Protein AF-A0A382NFR1-F1 (afdb_monomer_lite)

Organism: NCBI:txid408172

Foldseek 3Di:
DPQDQPPVRDRAPAWDDDPPDPDDWDADPQPRHIWDWQTKGADPVGRLFIKTKTWDPDCPGPQCDVVVNDTDIDIDTSD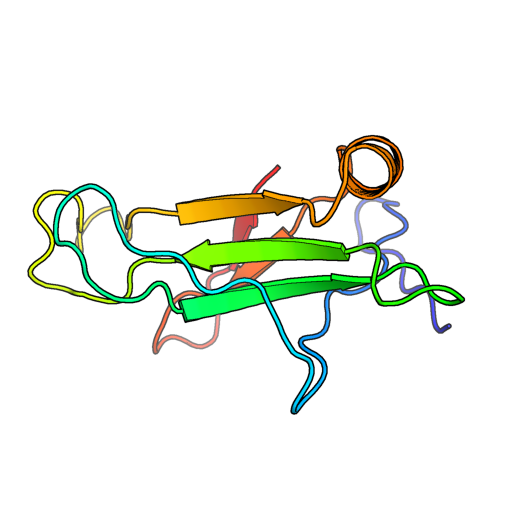VVSCVVCVVRWDFGDDDDDDDDTDIDD

Sequence (106 aa):
PVGTTDAFGNHYIIGRIIKDFPYARRRCPYCEFKLVLANAVHKSNAPEHYKAVLICGNVNCSVYDLDAQKCYAKVYYSSDHASYIFYNVKFPVKRFDQEELYTIYQ

Radius of gyration: 14.28 Å; chains: 1; bounding box: 32×35×34 Å

Structure (mmCIF, N/CA/C/O backbone):
data_AF-A0A382NFR1-F1
#
_entry.id   AF-A0A382NFR1-F1
#
loop_
_atom_site.group_PDB
_atom_site.id
_atom_site.type_symbol
_atom_site.label_atom_id
_atom_site.label_alt_id
_atom_site.label_comp_id
_atom_site.label_asym_id
_atom_site.label_entity_id
_atom_site.label_seq_id
_atom_site.pdbx_PDB_ins_code
_atom_site.Cartn_x
_atom_site.Cartn_y
_atom_site.Cartn_z
_atom_site.occupancy
_atom_site.B_iso_or_equiv
_atom_site.auth_seq_id
_atom_site.auth_comp_id
_atom_site.auth_asym_id
_atom_site.auth_atom_id
_atom_site.pdbx_PDB_model_num
ATOM 1 N N . PRO A 1 1 ? 19.154 -11.581 -7.598 1.00 38.22 1 PRO A N 1
ATOM 2 C CA . PRO A 1 1 ? 17.810 -11.704 -6.983 1.00 38.22 1 PRO A CA 1
ATOM 3 C C . PRO A 1 1 ? 17.631 -13.116 -6.413 1.00 38.22 1 PRO A C 1
ATOM 5 O O . PRO A 1 1 ? 17.504 -14.068 -7.174 1.00 38.22 1 PRO A O 1
ATOM 8 N N . VAL A 1 2 ? 17.732 -13.267 -5.092 1.00 34.56 2 VAL A N 1
ATOM 9 C CA . VAL A 1 2 ? 17.555 -14.571 -4.438 1.00 34.56 2 VAL A CA 1
ATOM 10 C C . VAL A 1 2 ? 16.053 -14.846 -4.389 1.00 34.56 2 VAL A C 1
ATOM 12 O O . VAL A 1 2 ? 15.346 -14.290 -3.555 1.00 34.56 2 VAL A O 1
ATOM 15 N N . GLY A 1 3 ? 15.551 -15.607 -5.361 1.00 37.50 3 GLY A N 1
ATOM 16 C CA . GLY A 1 3 ? 14.181 -16.103 -5.345 1.00 37.50 3 GLY A CA 1
ATOM 17 C C . GLY A 1 3 ? 14.085 -17.222 -4.319 1.00 37.50 3 GLY A C 1
ATOM 18 O O . GLY A 1 3 ? 14.643 -18.293 -4.533 1.00 37.50 3 GLY A O 1
ATOM 19 N N . THR A 1 4 ? 13.426 -16.974 -3.194 1.00 42.66 4 THR A N 1
ATOM 20 C CA . THR A 1 4 ? 13.072 -18.027 -2.239 1.00 42.66 4 THR A CA 1
ATOM 21 C C . THR A 1 4 ? 11.660 -18.498 -2.542 1.00 42.66 4 THR A C 1
ATOM 23 O O . THR A 1 4 ? 10.708 -17.719 -2.473 1.00 42.66 4 THR A O 1
ATOM 26 N N . THR A 1 5 ? 11.536 -19.770 -2.889 1.00 41.84 5 THR A N 1
ATOM 27 C CA . THR A 1 5 ? 10.256 -20.465 -3.011 1.00 41.84 5 THR A CA 1
ATOM 28 C C . THR A 1 5 ? 9.712 -20.707 -1.605 1.00 41.84 5 THR A C 1
ATOM 30 O O . THR A 1 5 ? 10.459 -21.167 -0.740 1.00 41.84 5 THR A O 1
ATOM 33 N N . ASP A 1 6 ? 8.446 -20.381 -1.349 1.00 45.41 6 ASP A N 1
ATOM 34 C CA . ASP A 1 6 ? 7.814 -20.778 -0.089 1.00 45.41 6 ASP A CA 1
ATOM 35 C C . ASP A 1 6 ? 7.400 -22.260 -0.112 1.00 45.41 6 ASP A C 1
ATOM 37 O O . ASP A 1 6 ? 7.486 -22.935 -1.140 1.00 45.41 6 ASP A O 1
ATOM 41 N N . ALA A 1 7 ? 6.913 -22.770 1.023 1.00 40.56 7 ALA A N 1
ATOM 42 C CA . ALA A 1 7 ? 6.454 -24.155 1.170 1.00 40.56 7 ALA A CA 1
ATOM 43 C C . ALA A 1 7 ? 5.291 -24.549 0.228 1.00 40.56 7 ALA A C 1
ATOM 45 O O . ALA A 1 7 ? 4.913 -25.717 0.182 1.00 40.56 7 ALA A O 1
ATOM 46 N N . PHE A 1 8 ? 4.733 -23.598 -0.530 1.00 45.53 8 PHE A N 1
ATOM 47 C CA . PHE A 1 8 ? 3.609 -23.782 -1.445 1.00 45.53 8 PHE A CA 1
ATOM 48 C C . PHE A 1 8 ? 3.998 -23.598 -2.923 1.00 45.53 8 PHE A C 1
ATOM 50 O O . PHE A 1 8 ? 3.118 -23.514 -3.779 1.00 45.53 8 PHE A O 1
ATOM 57 N N . GLY A 1 9 ? 5.297 -23.541 -3.245 1.00 45.28 9 GLY A N 1
ATOM 58 C CA . GLY A 1 9 ? 5.777 -23.518 -4.632 1.00 45.28 9 GLY A CA 1
ATOM 59 C C . GLY A 1 9 ? 5.605 -22.170 -5.338 1.00 45.28 9 GLY A C 1
ATOM 60 O O . GLY A 1 9 ? 5.777 -22.085 -6.553 1.00 45.28 9 GLY A O 1
ATOM 61 N N . ASN A 1 10 ? 5.276 -21.105 -4.608 1.00 47.12 10 ASN A N 1
ATOM 62 C CA . ASN A 1 10 ? 5.096 -19.788 -5.200 1.00 47.12 10 ASN A CA 1
ATOM 63 C C . ASN A 1 10 ? 6.454 -19.079 -5.291 1.00 47.12 10 ASN A C 1
ATOM 65 O O . ASN A 1 10 ? 7.152 -18.897 -4.289 1.00 47.12 10 ASN A O 1
ATOM 69 N N . HIS A 1 11 ? 6.826 -18.635 -6.492 1.00 44.31 11 HIS A N 1
ATOM 70 C CA . HIS A 1 11 ? 7.976 -17.756 -6.695 1.00 44.31 11 HIS A CA 1
ATOM 71 C C . HIS A 1 11 ? 7.654 -16.351 -6.173 1.00 44.31 11 HIS A C 1
ATOM 73 O O . HIS A 1 11 ? 7.297 -15.453 -6.936 1.00 44.31 11 HIS A O 1
ATOM 79 N N . TYR A 1 12 ? 7.753 -16.141 -4.862 1.00 47.94 12 TYR A N 1
ATOM 80 C CA . TYR A 1 12 ? 7.648 -14.797 -4.316 1.00 47.94 12 TYR A CA 1
ATOM 81 C C . TYR A 1 12 ? 8.952 -14.050 -4.562 1.00 47.94 12 TYR A C 1
ATOM 83 O O . TYR A 1 12 ? 10.024 -14.407 -4.074 1.00 47.94 12 TYR A O 1
ATOM 91 N N . ILE A 1 13 ? 8.847 -12.941 -5.284 1.00 53.66 13 ILE A N 1
ATOM 92 C CA . ILE A 1 13 ? 9.772 -11.834 -5.091 1.00 53.66 13 ILE A CA 1
ATOM 93 C C . ILE A 1 13 ? 9.487 -11.365 -3.659 1.00 53.66 13 ILE A C 1
ATOM 95 O O . ILE A 1 13 ? 8.429 -10.777 -3.431 1.00 53.66 13 ILE A O 1
ATOM 99 N N . ILE A 1 14 ? 10.345 -11.701 -2.683 1.00 52.34 14 ILE A N 1
ATOM 100 C CA . ILE A 1 14 ? 10.134 -11.267 -1.294 1.00 52.34 14 ILE A CA 1
ATOM 101 C C . ILE A 1 14 ? 9.990 -9.749 -1.318 1.00 52.34 14 ILE A C 1
ATOM 103 O O . ILE A 1 14 ? 10.926 -9.027 -1.673 1.00 52.34 14 ILE A O 1
ATOM 107 N N . GLY A 1 15 ? 8.790 -9.284 -0.973 1.00 61.19 15 GLY A N 1
ATOM 108 C CA . GLY A 1 15 ? 8.521 -7.870 -0.832 1.00 61.19 15 GLY A CA 1
ATOM 109 C C . GLY A 1 15 ? 9.472 -7.285 0.208 1.00 61.19 15 GLY A C 1
ATOM 110 O O . GLY A 1 15 ? 9.573 -7.789 1.326 1.00 61.19 15 GLY A O 1
ATOM 111 N N . ARG A 1 16 ? 10.209 -6.247 -0.179 1.00 77.19 16 ARG A N 1
ATOM 112 C CA . ARG A 1 16 ? 11.078 -5.487 0.708 1.00 77.19 16 ARG A CA 1
ATOM 113 C C . ARG A 1 16 ? 10.802 -4.014 0.492 1.00 77.19 16 ARG A C 1
ATOM 115 O O . ARG A 1 16 ? 10.898 -3.508 -0.625 1.00 77.19 16 ARG A O 1
ATOM 122 N N . ILE A 1 17 ? 10.535 -3.322 1.592 1.00 85.62 17 ILE A N 1
ATOM 123 C CA . ILE A 1 17 ? 10.535 -1.865 1.608 1.00 85.62 17 ILE A CA 1
ATOM 124 C C . ILE A 1 17 ? 11.979 -1.396 1.395 1.00 85.62 17 ILE A C 1
ATOM 126 O O . ILE A 1 17 ? 12.874 -1.694 2.190 1.00 85.62 17 ILE A O 1
ATOM 130 N N . ILE A 1 18 ? 12.204 -0.679 0.300 1.00 88.69 18 ILE A N 1
ATOM 131 C CA . ILE A 1 18 ? 13.465 -0.019 -0.015 1.00 88.69 18 ILE A CA 1
ATOM 132 C C . ILE A 1 18 ? 13.518 1.266 0.811 1.00 88.69 18 ILE A C 1
ATOM 134 O O . ILE A 1 18 ? 12.645 2.129 0.701 1.00 88.69 18 ILE A O 1
ATOM 138 N N . LYS A 1 19 ? 14.537 1.386 1.664 1.00 86.62 19 LYS A N 1
ATOM 139 C CA . LYS A 1 19 ? 14.750 2.588 2.474 1.00 86.62 19 LYS A CA 1
ATOM 140 C C . LYS A 1 19 ? 14.888 3.811 1.557 1.00 86.62 19 LYS A C 1
ATOM 142 O O . LYS A 1 19 ? 15.532 3.722 0.517 1.00 86.62 19 LYS A O 1
ATOM 147 N N . ASP A 1 20 ? 14.258 4.919 1.940 1.00 89.00 20 ASP A N 1
ATOM 148 C CA . ASP A 1 20 ? 14.299 6.215 1.242 1.00 89.00 20 ASP A CA 1
ATOM 149 C C . ASP A 1 20 ? 13.706 6.229 -0.186 1.00 89.00 20 ASP A C 1
ATOM 151 O O . ASP A 1 20 ? 13.736 7.256 -0.864 1.00 89.00 20 ASP A O 1
ATOM 155 N N . PHE A 1 21 ? 13.082 5.134 -0.637 1.00 92.12 21 PHE A N 1
ATOM 156 C CA . PHE A 1 21 ? 12.361 5.104 -1.909 1.00 92.12 21 PHE A CA 1
ATOM 157 C C . PHE A 1 21 ? 11.066 5.946 -1.836 1.00 92.12 21 PHE A C 1
ATOM 159 O O . PHE A 1 21 ? 10.331 5.871 -0.841 1.00 92.12 21 PHE A O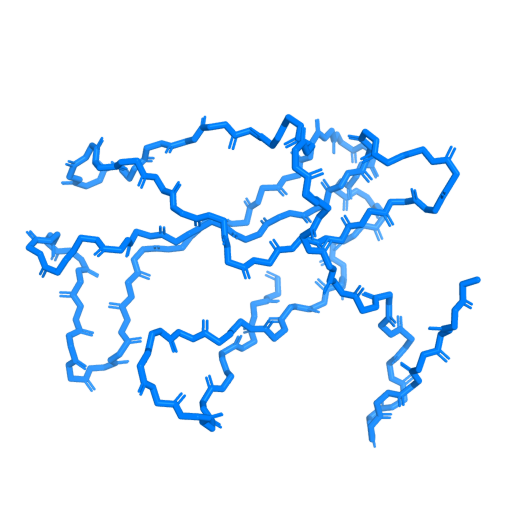 1
ATOM 166 N N . PRO A 1 22 ? 10.730 6.736 -2.876 1.00 93.19 22 PRO A N 1
ATOM 167 C CA . PRO A 1 22 ? 9.586 7.648 -2.862 1.00 93.19 22 PRO A CA 1
ATOM 168 C C . PRO A 1 22 ? 8.253 6.918 -3.104 1.00 93.19 22 PRO A C 1
ATOM 170 O O . PRO A 1 22 ? 7.597 7.078 -4.134 1.00 93.19 22 PRO A O 1
ATOM 173 N N . TYR A 1 23 ? 7.816 6.115 -2.135 1.00 93.62 23 TYR A N 1
ATOM 174 C CA . TYR A 1 23 ? 6.520 5.442 -2.197 1.00 93.62 23 TYR A CA 1
ATOM 175 C C . TYR A 1 23 ? 5.351 6.429 -2.238 1.00 93.62 23 TYR A C 1
ATOM 177 O O . TYR A 1 23 ? 5.375 7.501 -1.623 1.00 93.62 23 TYR A O 1
ATOM 185 N N . ALA A 1 24 ? 4.279 6.027 -2.923 1.00 91.56 24 ALA A N 1
ATOM 186 C CA . ALA A 1 24 ? 3.062 6.813 -3.010 1.00 91.56 24 ALA A CA 1
ATOM 187 C C . ALA A 1 24 ? 2.481 7.074 -1.616 1.00 91.56 24 ALA A C 1
ATOM 189 O O . ALA A 1 24 ? 2.180 6.156 -0.853 1.00 91.56 24 ALA A O 1
ATOM 190 N N . ARG A 1 25 ? 2.273 8.352 -1.299 1.00 92.88 25 ARG A N 1
ATOM 191 C CA . ARG A 1 25 ? 1.626 8.771 -0.055 1.00 92.88 25 ARG A CA 1
ATOM 192 C C . ARG A 1 25 ? 0.116 8.735 -0.248 1.00 92.88 25 ARG A C 1
ATOM 194 O O . ARG A 1 25 ? -0.407 9.338 -1.182 1.00 92.88 25 ARG A O 1
ATOM 201 N N . ARG A 1 26 ? -0.590 8.035 0.636 1.00 94.31 26 ARG A N 1
ATOM 202 C CA . ARG A 1 26 ? -2.053 7.910 0.609 1.00 94.31 26 ARG A CA 1
ATOM 203 C C . ARG A 1 26 ? -2.627 8.172 1.998 1.00 94.31 26 ARG A C 1
ATOM 205 O O . ARG A 1 26 ? -1.927 8.019 2.998 1.00 94.31 26 ARG A O 1
ATOM 212 N N . ARG A 1 27 ? -3.895 8.572 2.039 1.00 95.00 27 ARG A N 1
ATOM 213 C CA . ARG A 1 27 ? -4.666 8.773 3.269 1.00 95.00 27 ARG A CA 1
ATOM 214 C C . ARG A 1 27 ? -5.753 7.712 3.384 1.00 95.00 27 ARG A C 1
ATOM 216 O O . ARG A 1 27 ? -6.204 7.170 2.371 1.00 95.00 27 ARG A O 1
ATOM 223 N N . CYS A 1 28 ? -6.112 7.382 4.617 1.00 92.06 28 CYS A N 1
ATOM 224 C CA . CYS A 1 28 ? -7.264 6.549 4.918 1.00 92.06 28 CYS A CA 1
ATOM 225 C C . CYS A 1 28 ? -8.545 7.314 4.554 1.00 92.06 28 CYS A C 1
ATOM 227 O O . CYS A 1 28 ? -8.712 8.415 5.069 1.00 92.06 28 CYS A O 1
ATOM 229 N N . PRO A 1 29 ? -9.463 6.754 3.749 1.00 94.50 29 PRO A N 1
ATOM 230 C CA . PRO A 1 29 ? -10.696 7.447 3.368 1.00 94.50 29 PRO A CA 1
ATOM 231 C C . PRO A 1 29 ? -11.692 7.605 4.530 1.00 94.50 29 PRO A C 1
ATOM 233 O O . PRO A 1 29 ? -12.689 8.298 4.383 1.00 94.50 29 PRO A O 1
ATOM 236 N N . TYR A 1 30 ? -11.446 6.953 5.673 1.00 93.44 30 TYR A N 1
ATOM 237 C CA . TYR A 1 30 ? -12.346 6.964 6.832 1.00 93.44 30 TYR A CA 1
ATOM 238 C C . TYR A 1 30 ? -11.920 7.931 7.939 1.00 93.44 30 TYR A C 1
ATOM 240 O O . TYR A 1 30 ? -12.745 8.344 8.745 1.00 93.44 30 TYR A O 1
ATOM 248 N N . CYS A 1 31 ? -10.629 8.253 8.035 1.00 92.06 31 CYS A N 1
ATOM 249 C CA . CYS A 1 31 ? -10.105 9.099 9.113 1.00 92.06 31 CYS A CA 1
ATOM 250 C C . CYS A 1 31 ? -9.014 10.074 8.661 1.00 92.06 31 CYS A C 1
ATOM 252 O O . CYS A 1 31 ? -8.375 10.697 9.503 1.00 92.06 31 CYS A O 1
ATOM 254 N N . GLU A 1 32 ? -8.734 10.156 7.355 1.00 95.50 32 GLU A N 1
ATOM 255 C CA . GLU A 1 32 ? -7.718 11.022 6.734 1.00 95.50 32 GLU A CA 1
ATOM 256 C C . GLU A 1 32 ? -6.270 10.833 7.228 1.00 95.50 32 GLU A C 1
ATOM 258 O O . GLU A 1 32 ? -5.339 11.521 6.783 1.00 95.50 32 GLU A O 1
ATOM 263 N N . PHE A 1 33 ? -6.049 9.848 8.102 1.00 91.31 33 PHE A N 1
ATOM 264 C CA . PHE A 1 33 ? -4.742 9.495 8.627 1.00 91.31 33 PHE A CA 1
ATOM 265 C C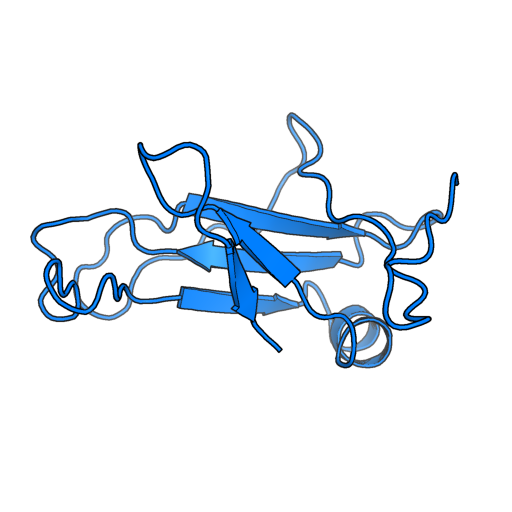 . PHE A 1 33 ? -3.833 8.995 7.504 1.00 91.31 33 PHE A C 1
ATOM 267 O O . PHE A 1 33 ? -4.259 8.274 6.594 1.00 91.31 33 PHE A O 1
ATOM 274 N N . LYS A 1 34 ? -2.556 9.379 7.559 1.00 93.44 34 LYS A N 1
ATOM 275 C CA . LYS A 1 34 ? -1.557 8.952 6.578 1.00 93.44 34 LYS A CA 1
ATOM 276 C C . LYS A 1 34 ? -1.373 7.438 6.670 1.00 93.44 34 LYS A C 1
ATOM 278 O O . LYS A 1 34 ? -1.030 6.920 7.728 1.00 93.44 34 LYS A O 1
ATOM 283 N N . LEU A 1 35 ? -1.565 6.736 5.556 1.00 91.56 35 LEU A N 1
ATOM 284 C CA . LEU A 1 35 ? -1.336 5.296 5.522 1.00 91.56 35 LEU A CA 1
ATOM 285 C C . LEU A 1 35 ? 0.159 4.995 5.656 1.00 91.56 35 LEU A C 1
ATOM 287 O O . LEU A 1 35 ? 1.006 5.689 5.085 1.00 91.56 35 LEU A O 1
ATOM 291 N N . VAL A 1 36 ? 0.457 3.938 6.401 1.00 90.75 36 VAL A N 1
ATOM 292 C CA . VAL A 1 36 ? 1.807 3.424 6.623 1.00 90.75 36 VAL A CA 1
ATOM 293 C C . VAL A 1 36 ? 2.074 2.320 5.611 1.00 90.75 36 VAL A C 1
ATOM 295 O O . VAL A 1 36 ? 1.202 1.498 5.336 1.00 90.75 36 VAL A O 1
ATOM 298 N N . LEU A 1 37 ? 3.271 2.309 5.033 1.00 89.50 37 LEU A N 1
ATOM 299 C CA . LEU A 1 37 ? 3.688 1.251 4.125 1.00 89.50 37 LEU A CA 1
ATOM 300 C C . LEU A 1 37 ? 3.963 -0.022 4.929 1.00 89.50 37 LEU A C 1
ATOM 302 O O . LEU A 1 37 ? 4.834 -0.025 5.792 1.00 89.50 37 LEU A O 1
ATOM 306 N N . ALA A 1 38 ? 3.220 -1.083 4.637 1.00 87.44 38 ALA A N 1
ATOM 307 C CA . ALA A 1 38 ? 3.325 -2.351 5.344 1.00 87.44 38 ALA A CA 1
ATOM 308 C C . ALA A 1 38 ? 4.217 -3.351 4.598 1.00 87.44 38 ALA A C 1
ATOM 310 O O . ALA A 1 38 ? 4.989 -4.079 5.213 1.00 87.44 38 ALA A O 1
ATOM 311 N N . ASN A 1 39 ? 4.135 -3.375 3.265 1.00 87.50 39 ASN A N 1
ATOM 312 C CA . ASN A 1 39 ? 5.019 -4.166 2.411 1.00 87.50 39 ASN A CA 1
ATOM 313 C C . ASN A 1 39 ? 5.058 -3.581 0.986 1.00 87.50 39 ASN A C 1
ATOM 315 O O . ASN A 1 39 ? 4.143 -2.854 0.591 1.00 87.50 39 ASN A O 1
ATOM 319 N N . ALA A 1 40 ? 6.097 -3.893 0.213 1.00 89.50 40 ALA A N 1
ATOM 320 C CA . ALA A 1 40 ? 6.207 -3.527 -1.195 1.00 89.50 40 ALA A CA 1
ATOM 321 C C . ALA A 1 40 ? 7.060 -4.528 -1.980 1.00 89.50 40 ALA A C 1
ATOM 323 O O . ALA A 1 40 ? 8.042 -5.045 -1.466 1.00 89.50 40 ALA A O 1
ATOM 324 N N . VAL A 1 41 ? 6.716 -4.768 -3.243 1.00 88.25 41 VAL A N 1
ATOM 325 C CA . VAL A 1 41 ? 7.490 -5.572 -4.197 1.00 88.25 41 VAL A CA 1
ATOM 326 C C . VAL A 1 41 ? 7.803 -4.725 -5.419 1.00 88.25 41 VAL A C 1
ATOM 328 O O . VAL A 1 41 ? 6.948 -3.982 -5.895 1.00 88.25 41 VAL A O 1
ATOM 331 N N . HIS A 1 42 ? 9.026 -4.845 -5.921 1.00 89.06 42 HIS A N 1
ATOM 332 C CA . HIS A 1 42 ? 9.546 -4.037 -7.016 1.00 89.06 42 HIS A CA 1
ATOM 333 C C . HIS A 1 42 ? 9.984 -4.923 -8.174 1.00 89.06 42 HIS A C 1
ATOM 335 O O . HIS A 1 42 ? 10.458 -6.045 -7.975 1.00 89.06 42 HIS A O 1
ATOM 341 N N . LYS A 1 43 ? 9.892 -4.397 -9.394 1.00 86.06 43 LYS A N 1
ATOM 342 C CA . LYS A 1 43 ? 10.504 -5.028 -10.564 1.00 86.06 43 LYS A CA 1
ATOM 343 C C . LYS A 1 43 ? 12.019 -4.844 -10.478 1.00 86.06 43 LYS A C 1
ATOM 345 O O . LYS A 1 43 ? 12.494 -3.725 -10.315 1.00 86.06 43 LYS A O 1
ATOM 350 N N . SER A 1 44 ? 12.787 -5.930 -10.602 1.00 80.62 44 SER A N 1
ATOM 351 C CA . SER A 1 44 ? 14.230 -5.924 -10.296 1.00 80.62 44 SER A CA 1
ATOM 352 C C . SER A 1 44 ? 15.050 -4.910 -11.101 1.00 80.62 44 SER A C 1
ATOM 354 O O . SER A 1 44 ? 15.968 -4.318 -10.547 1.00 80.62 44 SER A O 1
ATOM 356 N N . ASN A 1 45 ? 14.703 -4.686 -12.372 1.00 82.50 45 ASN A N 1
ATOM 357 C CA . ASN A 1 45 ? 15.441 -3.786 -13.269 1.00 82.50 45 ASN A CA 1
ATOM 358 C C . ASN A 1 45 ? 14.764 -2.413 -13.449 1.00 82.50 45 ASN A C 1
ATOM 360 O O . ASN A 1 45 ? 15.234 -1.617 -14.251 1.00 82.50 45 ASN A O 1
ATOM 364 N N . ALA A 1 46 ? 13.638 -2.168 -12.772 1.00 85.25 46 ALA A N 1
ATOM 365 C CA . ALA A 1 46 ? 12.844 -0.945 -12.907 1.00 85.25 46 ALA A CA 1
ATOM 366 C C . ALA A 1 46 ? 12.002 -0.730 -11.630 1.00 85.25 46 ALA A C 1
ATOM 368 O O . ALA A 1 46 ? 10.795 -1.003 -11.623 1.00 85.25 46 ALA A O 1
ATOM 369 N N . PRO A 1 47 ? 12.642 -0.354 -10.505 1.00 86.88 47 PRO A N 1
ATOM 370 C CA . PRO A 1 47 ? 12.016 -0.322 -9.184 1.00 86.88 47 PRO A CA 1
ATOM 371 C C . PRO A 1 47 ? 10.878 0.702 -9.050 1.00 86.88 47 PRO A C 1
ATOM 373 O O . PRO A 1 47 ? 10.075 0.600 -8.125 1.00 86.88 47 PRO A O 1
ATOM 376 N N . GLU A 1 48 ? 10.753 1.658 -9.967 1.00 89.88 48 GLU A N 1
ATOM 377 C CA . GLU A 1 48 ? 9.594 2.540 -10.114 1.00 89.88 48 GLU A CA 1
ATOM 378 C C . GLU A 1 48 ? 8.291 1.778 -10.409 1.00 89.88 48 GLU A C 1
ATOM 380 O O . GLU A 1 48 ? 7.205 2.245 -10.054 1.00 89.88 48 GLU A O 1
ATOM 385 N N . HIS A 1 49 ? 8.378 0.570 -10.978 1.00 90.81 49 HIS A N 1
ATOM 386 C CA . HIS A 1 49 ? 7.259 -0.358 -11.095 1.00 90.81 49 HIS A CA 1
ATOM 387 C C . HIS A 1 49 ? 7.177 -1.236 -9.848 1.00 90.81 49 HIS A C 1
ATOM 389 O O . HIS A 1 49 ? 7.976 -2.158 -9.658 1.00 90.81 49 HIS A O 1
ATOM 395 N N . TYR A 1 50 ? 6.187 -0.961 -9.000 1.00 91.50 50 TYR A N 1
ATOM 396 C CA . TYR A 1 50 ? 6.009 -1.660 -7.737 1.00 91.50 50 TYR A CA 1
ATOM 397 C C . TYR A 1 50 ? 4.538 -1.845 -7.375 1.00 91.50 50 TYR A C 1
ATOM 399 O O . TYR A 1 50 ? 3.666 -1.062 -7.768 1.00 91.50 50 TYR A O 1
ATOM 407 N N . LYS A 1 51 ? 4.283 -2.883 -6.579 1.00 92.06 51 LYS A N 1
ATOM 408 C CA . LYS A 1 51 ? 3.038 -3.085 -5.835 1.00 92.06 51 LYS A CA 1
ATOM 409 C C . LYS A 1 51 ? 3.343 -2.877 -4.354 1.00 92.06 51 LYS A C 1
ATOM 411 O O . LYS A 1 51 ? 4.381 -3.316 -3.871 1.00 92.06 51 LYS A O 1
ATOM 416 N N . ALA A 1 52 ? 2.467 -2.194 -3.637 1.00 92.12 52 ALA A N 1
ATOM 417 C CA . ALA A 1 52 ? 2.617 -1.873 -2.225 1.00 92.12 52 ALA A CA 1
ATOM 418 C C . ALA A 1 52 ? 1.321 -2.147 -1.466 1.00 92.12 52 ALA A C 1
ATOM 420 O O . ALA A 1 52 ? 0.232 -1.958 -2.004 1.00 92.12 52 ALA A O 1
ATOM 421 N N . VAL A 1 53 ? 1.436 -2.534 -0.200 1.00 90.50 53 VAL A N 1
ATOM 422 C CA . VAL A 1 53 ? 0.315 -2.574 0.740 1.00 90.50 53 VAL A CA 1
ATOM 423 C C . VAL A 1 53 ? 0.499 -1.439 1.729 1.00 90.50 53 VAL A C 1
ATOM 425 O O . VAL A 1 53 ? 1.513 -1.370 2.422 1.00 90.50 53 VAL A O 1
ATOM 428 N N . LEU A 1 54 ? -0.482 -0.545 1.788 1.00 90.62 54 LEU A N 1
ATOM 429 C CA . LEU A 1 54 ? -0.534 0.531 2.765 1.00 90.62 54 LEU A CA 1
ATOM 430 C C . LEU A 1 54 ? -1.668 0.270 3.751 1.00 90.62 54 LEU A C 1
ATOM 432 O O . LEU A 1 54 ? -2.770 -0.068 3.332 1.00 90.62 54 LEU A O 1
ATOM 436 N N . ILE A 1 55 ? -1.424 0.463 5.042 1.00 90.56 55 ILE A N 1
ATOM 437 C CA . ILE A 1 55 ? -2.407 0.218 6.101 1.00 90.56 55 ILE A CA 1
ATOM 438 C C . ILE A 1 55 ? -2.671 1.480 6.917 1.00 90.56 55 ILE A C 1
ATOM 440 O O . ILE A 1 55 ? -1.799 2.337 7.080 1.00 90.56 55 ILE A O 1
ATOM 444 N N . CYS A 1 56 ? -3.888 1.608 7.433 1.00 90.50 56 CYS A N 1
ATOM 445 C CA . CYS A 1 56 ? -4.222 2.628 8.413 1.00 90.50 56 CYS A CA 1
ATOM 446 C C . CYS A 1 56 ? -3.769 2.148 9.796 1.00 90.50 56 CYS A C 1
ATOM 448 O O . CYS A 1 56 ? -4.314 1.180 10.319 1.00 90.50 56 CYS A O 1
ATOM 450 N N . GLY A 1 57 ? -2.775 2.822 10.376 1.00 84.69 57 GLY A N 1
ATOM 451 C CA . GLY A 1 57 ? -2.293 2.547 11.735 1.00 84.69 57 GLY A CA 1
ATOM 452 C C . GLY A 1 57 ? -3.025 3.329 12.832 1.00 84.69 57 GLY A C 1
ATOM 453 O O . GLY A 1 57 ? -2.587 3.314 13.974 1.00 84.69 57 GLY A O 1
ATOM 454 N N . ASN A 1 58 ? -4.090 4.064 12.500 1.00 87.56 58 ASN A N 1
ATOM 455 C CA . ASN A 1 58 ? -4.837 4.840 13.486 1.00 87.56 58 ASN A CA 1
ATOM 456 C C . ASN A 1 58 ? -5.855 3.947 14.207 1.00 87.56 58 ASN A C 1
ATOM 458 O O . ASN A 1 58 ? -6.865 3.574 13.610 1.00 87.56 58 ASN A O 1
ATOM 462 N N . VAL A 1 59 ? -5.607 3.670 15.488 1.00 85.62 59 VAL A N 1
ATOM 463 C CA . VAL A 1 59 ? -6.492 2.873 16.358 1.00 85.62 59 VAL A CA 1
ATOM 464 C C . VAL A 1 59 ? -7.857 3.524 16.596 1.00 85.62 59 VAL A C 1
ATOM 466 O O . VAL A 1 59 ? -8.827 2.834 16.871 1.00 85.62 59 VAL A O 1
ATOM 469 N N . ASN A 1 60 ? -7.960 4.845 16.417 1.00 88.31 60 ASN A N 1
ATOM 470 C CA . ASN A 1 60 ? -9.215 5.593 16.541 1.00 88.31 60 ASN A CA 1
ATOM 471 C C . ASN A 1 60 ? -9.986 5.682 15.211 1.00 88.31 60 ASN A C 1
ATOM 473 O O . ASN A 1 60 ? -10.917 6.474 15.075 1.00 88.31 60 ASN A O 1
ATOM 477 N N . CYS A 1 61 ? -9.559 4.957 14.175 1.00 88.62 61 CYS A N 1
ATOM 478 C CA . CYS A 1 61 ? -10.269 4.936 12.902 1.00 88.62 61 CYS A CA 1
ATOM 479 C C . CYS A 1 61 ? -11.583 4.157 13.047 1.00 88.62 61 CYS A C 1
ATOM 481 O O . CYS A 1 61 ? -11.595 3.081 13.628 1.00 88.62 61 CYS A O 1
ATOM 483 N N . SER A 1 62 ? -12.671 4.647 12.449 1.00 90.50 62 SER A N 1
ATOM 484 C CA . SER A 1 62 ? -13.997 4.006 12.524 1.00 90.50 62 SER A CA 1
ATOM 485 C C . SER A 1 62 ? -14.060 2.586 11.951 1.00 90.50 62 SER A C 1
ATOM 487 O O . SER A 1 62 ? -14.993 1.849 12.243 1.00 90.50 62 SER A O 1
ATOM 489 N N . VAL A 1 63 ? -13.083 2.210 11.125 1.00 88.50 63 VAL A N 1
ATOM 490 C CA . VAL A 1 63 ? -12.949 0.866 10.541 1.00 88.50 63 VAL A CA 1
ATOM 491 C C . VAL A 1 63 ? -11.758 0.093 11.115 1.00 88.50 63 VAL A C 1
ATOM 493 O O . VAL A 1 63 ? -11.339 -0.915 10.544 1.00 88.50 63 VAL A O 1
ATOM 496 N N . TYR A 1 64 ? -11.152 0.606 12.186 1.00 85.00 64 TYR A N 1
ATOM 497 C CA . TYR A 1 64 ? -10.204 -0.155 12.982 1.00 85.00 64 TYR A CA 1
ATOM 498 C C . TYR A 1 64 ? -10.986 -1.045 13.946 1.00 85.00 64 TYR A C 1
ATOM 500 O O . TYR A 1 64 ? -11.845 -0.575 14.684 1.00 85.00 64 TYR A O 1
ATOM 508 N N . ASP A 1 65 ? -10.680 -2.332 13.913 1.00 80.88 65 ASP A N 1
ATOM 509 C CA . ASP A 1 65 ? -11.300 -3.365 14.726 1.00 80.88 65 ASP A CA 1
ATOM 510 C C . ASP A 1 65 ? -10.169 -4.149 15.393 1.00 80.88 65 ASP A C 1
ATOM 512 O O . ASP A 1 65 ? -9.424 -4.884 14.736 1.00 80.88 65 ASP A O 1
ATOM 516 N N . LEU A 1 66 ? -9.998 -3.914 16.693 1.00 74.69 66 LEU A N 1
ATOM 517 C CA . LEU A 1 66 ? -8.939 -4.529 17.484 1.00 74.69 66 LEU A CA 1
ATOM 518 C C . LEU A 1 66 ? -9.178 -6.035 17.650 1.00 74.69 66 LEU A C 1
ATOM 520 O O . LEU A 1 66 ? -8.240 -6.816 17.492 1.00 74.69 66 LEU A O 1
ATOM 524 N N . ASP A 1 67 ? -10.428 -6.433 17.895 1.00 71.69 67 ASP A N 1
ATOM 525 C CA . ASP A 1 67 ? -10.813 -7.815 18.192 1.00 71.69 67 ASP A CA 1
ATOM 526 C C . ASP A 1 67 ? -10.671 -8.704 16.955 1.00 71.69 67 ASP A C 1
ATOM 528 O O . ASP A 1 67 ? -10.105 -9.795 17.014 1.00 71.69 67 ASP A O 1
ATOM 532 N N . ALA A 1 68 ? -11.113 -8.211 15.795 1.00 73.81 68 ALA A N 1
ATOM 533 C CA . ALA A 1 68 ? -10.904 -8.892 14.523 1.00 73.81 68 ALA A CA 1
ATOM 534 C C . ALA A 1 68 ? -9.503 -8.658 13.941 1.00 73.81 68 ALA A C 1
ATOM 536 O O . ALA A 1 68 ? -9.205 -9.171 12.857 1.00 73.81 68 ALA A O 1
ATOM 537 N N . GLN A 1 69 ? -8.673 -7.847 14.606 1.00 70.62 69 GLN A N 1
ATOM 538 C CA . GLN A 1 69 ? -7.360 -7.409 14.135 1.00 70.62 69 GLN A CA 1
ATOM 539 C C . GLN A 1 69 ? -7.425 -6.865 12.702 1.00 70.62 69 GLN A C 1
ATOM 541 O O . GLN A 1 69 ? -6.573 -7.150 11.853 1.00 70.62 69 GLN A O 1
ATOM 546 N N . LYS A 1 70 ? -8.470 -6.094 12.391 1.00 77.94 70 LYS A N 1
ATOM 547 C CA . LYS A 1 70 ? -8.745 -5.519 11.072 1.00 77.94 70 LYS A CA 1
ATOM 548 C C . LYS A 1 70 ? -8.494 -4.018 11.085 1.00 77.94 70 LYS A C 1
ATOM 550 O O . LYS A 1 70 ? -8.843 -3.296 12.004 1.00 77.94 70 LYS A O 1
ATOM 555 N N . CYS A 1 71 ? -7.866 -3.536 10.027 1.00 84.94 71 CYS A N 1
ATOM 556 C CA . CYS A 1 71 ? -7.745 -2.120 9.749 1.00 84.94 71 CYS A CA 1
ATOM 557 C C . CYS A 1 71 ? -7.894 -1.910 8.249 1.00 84.94 71 CYS A C 1
ATOM 559 O O . CYS A 1 71 ? -7.735 -2.842 7.450 1.00 84.94 71 CYS A O 1
ATOM 561 N N . TYR A 1 72 ? -8.186 -0.673 7.858 1.00 88.56 72 TYR A N 1
ATOM 562 C CA . TYR A 1 72 ? -8.203 -0.329 6.448 1.00 88.56 72 TYR A CA 1
ATOM 563 C C . TYR A 1 72 ? -6.837 -0.601 5.810 1.00 88.56 72 TYR A C 1
ATOM 565 O O . TYR A 1 72 ? -5.807 -0.117 6.287 1.00 88.56 72 TYR A O 1
ATOM 573 N N . ALA A 1 73 ? -6.848 -1.333 4.700 1.00 89.25 73 ALA A N 1
ATOM 574 C CA . ALA A 1 73 ? -5.677 -1.618 3.893 1.00 89.25 73 ALA A CA 1
ATOM 575 C C . ALA A 1 73 ? -5.949 -1.267 2.431 1.00 89.25 73 ALA A C 1
ATOM 577 O O . ALA A 1 73 ? -7.055 -1.443 1.922 1.00 89.25 73 ALA A O 1
ATOM 578 N N . LYS A 1 74 ? -4.916 -0.782 1.751 1.00 90.38 74 LYS A N 1
ATOM 579 C CA . LYS A 1 74 ? -4.943 -0.423 0.341 1.00 90.38 74 LYS A CA 1
ATOM 580 C C . LYS A 1 74 ? -3.790 -1.101 -0.375 1.00 90.38 74 LYS A C 1
ATOM 582 O O . LYS A 1 74 ? -2.628 -0.813 -0.092 1.00 90.38 74 LYS A O 1
ATOM 587 N N . VAL A 1 75 ? -4.124 -1.942 -1.346 1.00 91.44 75 VAL A N 1
ATOM 588 C CA . VAL A 1 75 ? -3.168 -2.386 -2.359 1.00 91.44 75 VAL A CA 1
ATOM 589 C C . VAL A 1 75 ? -2.997 -1.250 -3.365 1.00 91.44 75 VAL A C 1
ATOM 591 O O . VAL A 1 75 ? -3.969 -0.685 -3.868 1.00 91.44 75 VAL A O 1
ATOM 594 N N . TYR A 1 76 ? -1.753 -0.870 -3.614 1.00 93.88 76 TYR A N 1
ATOM 595 C CA . TYR A 1 76 ? -1.378 0.185 -4.537 1.00 93.88 76 TYR A CA 1
ATOM 596 C C . TYR A 1 76 ? -0.437 -0.368 -5.596 1.00 93.88 76 TYR A C 1
ATOM 598 O O . TYR A 1 76 ? 0.558 -1.006 -5.268 1.00 93.88 76 TYR A O 1
ATOM 606 N N . TYR A 1 77 ? -0.725 -0.059 -6.852 1.00 94.50 77 TYR A N 1
ATOM 607 C CA . TYR A 1 77 ? 0.163 -0.314 -7.977 1.00 94.50 77 TYR A CA 1
ATOM 608 C C . TYR A 1 77 ? 0.677 1.027 -8.483 1.00 94.50 77 TYR A C 1
ATOM 610 O O . TYR A 1 77 ? -0.097 1.974 -8.620 1.00 94.50 77 TYR A O 1
ATOM 618 N N . SER A 1 78 ? 1.979 1.130 -8.744 1.00 95.00 78 SER A N 1
ATOM 619 C CA . SER A 1 78 ? 2.573 2.391 -9.196 1.00 95.00 78 SER A CA 1
ATOM 620 C C . SER A 1 78 ? 2.205 2.773 -10.631 1.00 95.00 78 SER A C 1
ATOM 622 O O . SER A 1 78 ? 2.357 3.929 -11.008 1.00 95.00 78 SER A O 1
ATOM 624 N N . SER A 1 79 ? 1.741 1.806 -11.424 1.00 93.56 79 SER A N 1
ATOM 625 C CA . SER A 1 79 ? 1.373 1.941 -12.837 1.00 93.56 79 SER A CA 1
ATOM 626 C C . SER A 1 79 ? 0.521 0.746 -13.275 1.00 93.56 79 SER A C 1
ATOM 628 O O . SER A 1 79 ? 0.562 -0.304 -12.626 1.00 93.56 79 SER A O 1
ATOM 630 N N . ASP A 1 80 ? -0.164 0.859 -14.413 1.00 93.69 80 ASP A N 1
ATOM 631 C CA . ASP A 1 80 ? -0.888 -0.265 -15.029 1.00 93.69 80 ASP A CA 1
ATOM 632 C C . ASP A 1 80 ? 0.053 -1.435 -15.342 1.00 93.69 80 ASP A C 1
ATOM 634 O O . ASP A 1 80 ? -0.285 -2.596 -15.125 1.00 93.69 80 ASP A O 1
ATOM 638 N N . HIS A 1 81 ? 1.294 -1.135 -15.742 1.00 90.75 81 HIS A N 1
ATOM 639 C CA . HIS A 1 81 ? 2.338 -2.141 -15.931 1.00 90.75 81 HIS A CA 1
ATOM 640 C C . HIS A 1 81 ? 2.662 -2.895 -14.632 1.00 90.75 81 HIS A C 1
ATOM 642 O O . HIS A 1 81 ? 2.775 -4.120 -14.632 1.00 90.75 81 HIS A O 1
ATOM 648 N N . ALA A 1 82 ? 2.777 -2.183 -13.505 1.00 90.50 82 ALA A N 1
ATOM 649 C CA . ALA A 1 82 ? 2.974 -2.813 -12.202 1.00 90.50 82 ALA A CA 1
ATOM 650 C C . ALA A 1 82 ? 1.752 -3.644 -11.781 1.00 90.50 82 ALA A C 1
ATOM 652 O O . ALA A 1 82 ? 1.924 -4.703 -11.181 1.00 90.50 82 ALA A O 1
ATOM 653 N N . SER A 1 83 ? 0.535 -3.201 -12.117 1.00 92.19 83 SER A N 1
ATOM 654 C CA . SER A 1 83 ? -0.687 -3.984 -11.905 1.00 92.19 83 SER A CA 1
ATOM 655 C C . SER A 1 83 ? -0.646 -5.295 -12.677 1.00 92.19 83 SER A C 1
ATOM 657 O O . SER A 1 83 ? -0.759 -6.355 -12.070 1.00 92.19 83 SER A O 1
ATOM 659 N N . TYR A 1 84 ? -0.345 -5.240 -13.973 1.00 89.81 84 TYR A N 1
ATOM 660 C CA . TYR A 1 84 ? -0.236 -6.424 -14.821 1.00 89.81 84 TYR A CA 1
ATOM 661 C C . TYR A 1 84 ? 0.830 -7.425 -14.345 1.00 89.81 84 TYR A C 1
ATOM 663 O O . TYR A 1 84 ? 0.613 -8.630 -14.408 1.00 89.81 84 TYR A O 1
ATOM 671 N N . ILE A 1 85 ? 1.978 -6.960 -13.844 1.00 87.06 85 ILE A N 1
ATOM 672 C CA . ILE A 1 85 ? 3.054 -7.860 -13.393 1.00 87.06 85 ILE A CA 1
ATOM 673 C C . ILE A 1 85 ? 2.761 -8.448 -12.010 1.00 87.06 85 ILE A C 1
ATOM 675 O O . ILE A 1 85 ? 3.053 -9.616 -11.758 1.00 87.06 85 ILE A O 1
ATOM 679 N N . PHE A 1 86 ? 2.214 -7.646 -11.095 1.00 86.25 86 PHE A N 1
ATOM 680 C CA . PHE A 1 86 ? 2.112 -8.019 -9.684 1.00 86.25 86 PHE A CA 1
ATOM 681 C C . PHE A 1 86 ? 0.702 -8.407 -9.230 1.00 86.25 86 PHE A C 1
ATOM 683 O O . PHE A 1 86 ? 0.512 -8.637 -8.033 1.00 86.25 86 PHE A O 1
ATOM 690 N N . TYR A 1 87 ? -0.288 -8.502 -10.125 1.00 83.50 87 TYR A N 1
ATOM 691 C CA . TYR A 1 87 ? -1.668 -8.816 -9.726 1.00 83.50 87 TYR A CA 1
ATOM 692 C C . TYR A 1 87 ? -1.771 -10.121 -8.922 1.00 83.50 87 TYR A C 1
ATOM 694 O O . TYR A 1 87 ? -2.440 -10.140 -7.897 1.00 83.50 87 TYR A O 1
ATOM 702 N N . ASN A 1 88 ? -1.018 -11.160 -9.301 1.00 81.38 88 ASN A N 1
ATOM 703 C CA . ASN A 1 88 ? -0.991 -12.453 -8.603 1.00 81.38 88 ASN A CA 1
ATOM 704 C C . ASN A 1 88 ? 0.001 -12.534 -7.433 1.00 81.38 88 ASN A C 1
ATOM 706 O O . ASN A 1 88 ? 0.068 -13.559 -6.752 1.00 81.38 88 ASN A O 1
ATOM 710 N N . VAL A 1 89 ? 0.806 -11.495 -7.193 1.00 76.56 89 VAL A N 1
ATOM 711 C CA . VAL A 1 89 ? 1.790 -11.520 -6.105 1.00 76.56 89 VAL A CA 1
ATOM 712 C C . VAL A 1 89 ? 1.086 -11.264 -4.781 1.00 76.56 89 VAL A C 1
ATOM 714 O O . VAL A 1 89 ? 0.625 -10.152 -4.521 1.00 76.56 89 VAL A O 1
ATOM 717 N N . LYS A 1 90 ? 1.028 -12.290 -3.933 1.00 73.81 90 LYS A N 1
ATOM 718 C CA . LYS A 1 90 ? 0.466 -12.189 -2.584 1.00 73.81 90 LYS A CA 1
ATOM 719 C C . LYS A 1 90 ? 1.484 -11.582 -1.619 1.00 73.81 90 LYS A C 1
ATOM 721 O O . LYS A 1 90 ? 2.672 -11.892 -1.704 1.00 73.81 90 LYS A O 1
ATOM 726 N N . PHE A 1 91 ? 1.024 -10.753 -0.683 1.00 69.94 91 PHE A N 1
ATOM 727 C CA . PHE A 1 91 ? 1.882 -10.191 0.363 1.00 69.94 91 PHE A CA 1
ATOM 728 C C . PHE A 1 91 ? 1.572 -10.775 1.725 1.00 69.94 91 PHE A C 1
ATOM 730 O O . PHE A 1 91 ? 0.470 -10.536 2.222 1.00 69.94 91 PHE A 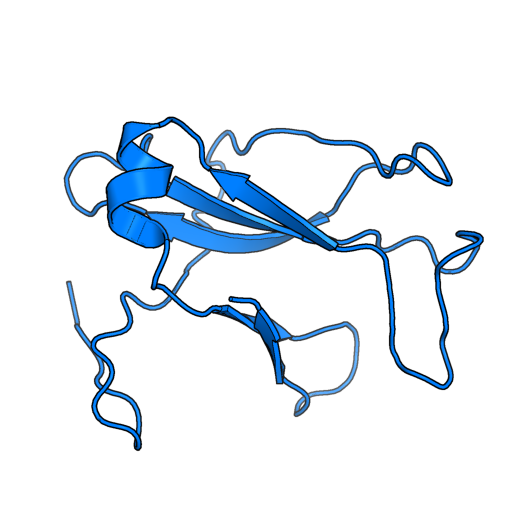O 1
ATOM 737 N N . PRO A 1 92 ? 2.547 -11.402 2.396 1.00 63.69 92 PRO A N 1
ATOM 738 C CA . PRO A 1 92 ? 2.494 -11.483 3.840 1.00 63.69 92 PRO A CA 1
ATOM 739 C C . PRO A 1 92 ? 2.691 -10.070 4.405 1.00 63.69 92 PRO A C 1
ATOM 741 O O . PRO A 1 92 ? 3.652 -9.367 4.074 1.00 63.69 92 PRO A O 1
ATOM 744 N N . VAL A 1 93 ? 1.760 -9.632 5.242 1.00 61.75 93 VAL A N 1
ATOM 745 C CA . VAL A 1 93 ? 1.852 -8.366 5.967 1.00 61.75 93 VAL A CA 1
ATOM 746 C C . VAL A 1 93 ? 1.815 -8.670 7.453 1.00 61.75 93 VAL A C 1
ATOM 748 O O . VAL A 1 93 ? 0.820 -9.193 7.956 1.00 61.75 93 VAL A O 1
ATOM 751 N N . LYS A 1 94 ? 2.901 -8.319 8.146 1.00 59.84 94 LYS A N 1
ATOM 752 C CA . LYS A 1 94 ? 2.956 -8.321 9.606 1.00 59.84 94 LYS A CA 1
ATOM 753 C C . LYS A 1 94 ? 2.238 -7.070 10.104 1.00 59.84 94 LYS A C 1
ATOM 755 O O . LYS A 1 94 ? 2.611 -5.956 9.731 1.00 59.84 94 LYS A O 1
ATOM 760 N N . ARG A 1 95 ? 1.172 -7.249 10.880 1.00 58.84 95 ARG A N 1
ATOM 761 C CA . ARG A 1 95 ? 0.523 -6.140 11.594 1.00 58.84 95 ARG A CA 1
ATOM 762 C C . ARG A 1 95 ? 1.171 -6.005 12.978 1.00 58.84 95 ARG A C 1
ATOM 764 O O . ARG A 1 95 ? 1.779 -6.954 13.447 1.00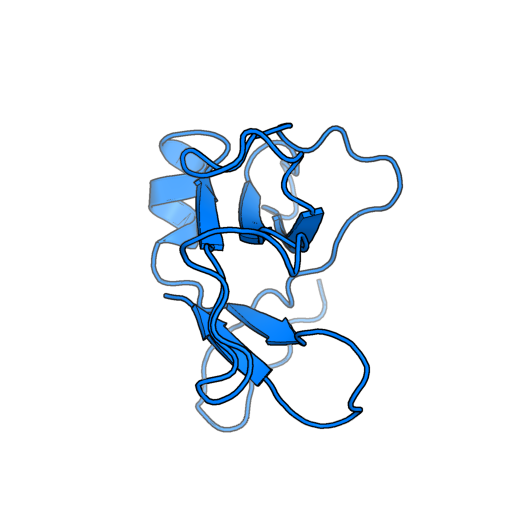 58.84 95 ARG A O 1
ATOM 771 N N . PHE A 1 96 ? 1.121 -4.797 13.532 1.00 49.78 96 PHE A N 1
ATOM 772 C CA . PHE A 1 96 ? 1.823 -4.319 14.733 1.00 49.78 96 PHE A CA 1
ATOM 773 C C . PHE A 1 96 ? 2.016 -5.329 15.904 1.00 49.78 96 PHE A C 1
ATOM 775 O O . PHE A 1 96 ? 1.211 -6.225 16.132 1.00 49.78 96 PHE A O 1
ATOM 782 N N . ASP A 1 97 ? 3.112 -5.107 16.637 1.00 43.94 97 ASP A N 1
ATOM 783 C CA . ASP A 1 97 ? 3.504 -5.500 18.008 1.00 43.94 97 ASP A CA 1
ATOM 784 C C . ASP A 1 97 ? 3.564 -6.976 18.435 1.00 43.94 97 ASP A C 1
ATOM 786 O O . ASP A 1 97 ? 4.132 -7.251 19.490 1.00 43.94 97 ASP A O 1
ATOM 790 N N . GLN A 1 98 ? 3.085 -7.943 17.652 1.00 42.41 98 GLN A N 1
ATOM 791 C CA . GLN A 1 98 ? 3.261 -9.363 17.991 1.00 42.41 98 GLN A CA 1
ATOM 792 C C . GLN A 1 98 ? 4.051 -10.118 16.923 1.00 42.41 98 GLN A C 1
ATOM 794 O O . GLN A 1 98 ? 3.879 -9.922 15.719 1.00 42.41 98 GLN A O 1
ATOM 799 N N . GLU A 1 99 ? 4.993 -10.950 17.372 1.00 39.22 99 GLU A N 1
ATOM 800 C CA . GLU A 1 99 ? 6.069 -11.479 16.537 1.00 39.22 99 GLU A CA 1
ATOM 801 C C . GLU A 1 99 ? 5.614 -12.418 15.404 1.00 39.22 99 GLU A C 1
ATOM 803 O O . GLU A 1 99 ? 6.371 -12.567 14.441 1.00 39.22 99 GLU A O 1
ATOM 808 N N . GLU A 1 100 ? 4.378 -12.935 15.424 1.00 37.34 100 GLU A N 1
ATOM 809 C CA . GLU A 1 100 ? 4.031 -14.167 14.694 1.00 37.34 100 GLU A CA 1
ATOM 810 C C . GLU A 1 100 ? 2.813 -14.124 13.740 1.00 37.34 100 GLU A C 1
ATOM 812 O O . GLU A 1 100 ? 2.551 -15.125 13.075 1.00 37.34 100 GLU A O 1
ATOM 817 N N . LEU A 1 101 ? 2.079 -13.010 13.578 1.00 40.62 101 LEU A N 1
ATOM 818 C CA . LEU A 1 101 ? 0.862 -12.999 12.735 1.00 40.62 101 LEU A CA 1
ATOM 819 C C . LEU A 1 101 ? 1.048 -12.297 11.375 1.00 40.62 101 LEU A C 1
ATOM 821 O O . LEU A 1 101 ? 1.257 -11.084 11.289 1.00 40.62 101 LEU A O 1
ATOM 825 N N . TYR A 1 102 ? 0.901 -13.069 10.290 1.00 47.66 102 TYR A N 1
ATOM 826 C CA . TYR A 1 102 ? 0.909 -12.591 8.902 1.00 47.66 102 TYR A CA 1
ATOM 827 C C . TYR A 1 102 ? -0.503 -12.637 8.304 1.00 47.66 102 TYR A C 1
ATOM 829 O O . TYR A 1 102 ? -1.102 -13.702 8.187 1.00 47.66 102 TYR A O 1
ATOM 837 N N . T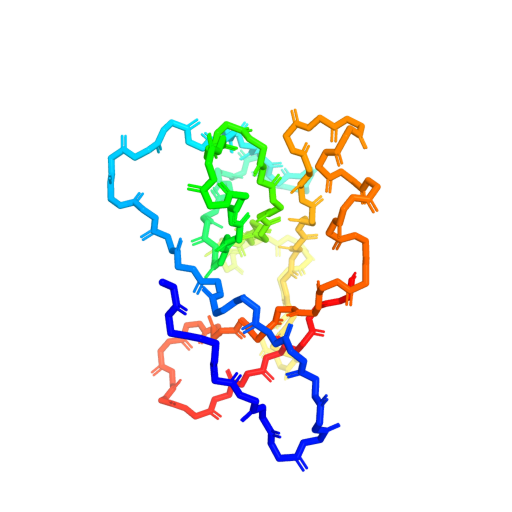HR A 1 103 ? -1.033 -11.496 7.854 1.00 54.97 103 THR A N 1
ATOM 838 C CA . THR A 1 103 ? -2.219 -11.473 6.978 1.00 54.97 103 THR A CA 1
ATOM 839 C C . THR A 1 103 ? -1.769 -11.465 5.522 1.00 54.97 103 THR A C 1
ATOM 841 O O . THR A 1 103 ? -0.939 -10.635 5.147 1.00 54.97 103 THR A O 1
ATOM 844 N N . ILE A 1 104 ? -2.320 -12.357 4.695 1.00 55.38 104 ILE A N 1
ATOM 845 C CA . ILE A 1 104 ? -2.017 -12.404 3.262 1.00 55.38 104 ILE A CA 1
ATOM 846 C C . ILE A 1 104 ? -2.998 -11.516 2.495 1.00 55.38 104 ILE A C 1
ATOM 848 O O . ILE A 1 104 ? -4.200 -11.772 2.500 1.00 55.38 104 ILE A O 1
ATOM 852 N N . TYR A 1 105 ? -2.482 -10.507 1.797 1.00 51.22 105 TYR A N 1
ATOM 853 C CA . TYR A 1 105 ? -3.260 -9.703 0.850 1.00 51.22 105 TYR A CA 1
ATOM 854 C C . TYR A 1 105 ? -3.014 -10.194 -0.577 1.00 51.22 105 TYR A C 1
ATOM 856 O O . TYR A 1 105 ? -1.860 -10.421 -0.953 1.00 51.22 105 TYR A O 1
ATOM 864 N N . GLN A 1 106 ? -4.091 -10.359 -1.349 1.00 49.62 106 GLN A N 1
ATOM 865 C CA . GLN A 1 106 ? -4.055 -10.693 -2.776 1.00 49.62 106 GLN A CA 1
ATOM 866 C C . GLN A 1 106 ? -4.250 -9.414 -3.593 1.00 49.62 106 GLN A C 1
ATOM 868 O O . GLN A 1 106 ? -5.201 -8.665 -3.284 1.00 49.62 106 GLN A O 1
#

pLDDT: mean 76.47, std 19.2, range [34.56, 95.5]

Secondary structure (DSSP, 8-state):
---EE-TT--EE----PPTT--PPP-B-TTT-PBPEEEEEEEETTEEEEEEEEEE---TTSTT-BTTTTB--EEEEESSHHHHHHHTT--EEEE-TT-TT-EEEE-